Protein AF-A0A7G2JYJ2-F1 (afdb_monomer_lite)

Organism: NCBI:txid456482

Foldseek 3Di:
DDDDDDDPPPDDDDDDDPVVVVLVVPVVCPPPDPDCVSVVVVVVVVCCCVVVDDPDDDDDPVNVVPPPPPPPPVPVVPVVVD

pLDDT: mean 73.56, std 15.25, range [40.81, 96.5]

Structure (mmCIF, N/CA/C/O backbone):
data_AF-A0A7G2JYJ2-F1
#
_entry.id   AF-A0A7G2JYJ2-F1
#
loop_
_atom_site.group_PDB
_atom_site.id
_atom_site.type_symbol
_atom_site.label_atom_id
_atom_site.label_alt_id
_atom_site.label_comp_id
_atom_site.label_asym_id
_atom_site.label_entity_id
_atom_site.label_seq_id
_atom_site.pdbx_PDB_ins_code
_atom_site.Cartn_x
_atom_site.Cartn_y
_atom_site.Cartn_z
_atom_site.occupancy
_atom_site.B_iso_or_equiv
_atom_site.auth_seq_id
_atom_site.auth_comp_id
_atom_site.auth_asym_id
_atom_site.auth_atom_id
_atom_site.pdbx_PDB_model_num
ATOM 1 N N . MET A 1 1 ? 30.689 -22.967 -20.693 1.00 40.81 1 MET A N 1
ATOM 2 C CA . MET A 1 1 ? 30.538 -22.374 -19.346 1.00 40.81 1 MET A CA 1
ATOM 3 C C . MET A 1 1 ? 29.044 -22.209 -19.111 1.00 40.81 1 MET A C 1
ATOM 5 O O . MET A 1 1 ? 28.400 -21.525 -19.890 1.00 40.81 1 MET A O 1
ATOM 9 N N . SER A 1 2 ? 28.470 -22.969 -18.175 1.00 40.88 2 SER A N 1
ATOM 10 C CA . SER A 1 2 ? 27.019 -23.012 -17.942 1.00 40.88 2 SER A CA 1
ATOM 11 C C . SER A 1 2 ? 26.598 -21.781 -17.143 1.00 40.88 2 SER A C 1
ATOM 13 O O . SER A 1 2 ? 27.033 -21.626 -16.005 1.00 40.88 2 SER A O 1
ATOM 15 N N . GLY A 1 3 ? 25.793 -20.902 -17.743 1.00 48.09 3 GLY A N 1
ATOM 16 C CA . GLY A 1 3 ? 25.282 -19.697 -17.091 1.00 48.09 3 GLY A CA 1
ATOM 17 C C . GLY A 1 3 ? 24.420 -20.042 -15.878 1.00 48.09 3 GLY A C 1
ATOM 18 O O . GLY A 1 3 ? 23.485 -20.838 -15.972 1.00 48.09 3 GLY A O 1
ATOM 19 N N . VAL A 1 4 ? 24.748 -19.456 -14.728 1.00 55.94 4 VAL A N 1
ATOM 20 C CA . VAL A 1 4 ? 23.945 -19.561 -13.507 1.00 55.94 4 VAL A CA 1
ATOM 21 C C . VAL A 1 4 ? 22.674 -18.743 -13.713 1.00 55.94 4 VAL A C 1
ATOM 23 O O . VAL A 1 4 ? 22.717 -17.520 -13.812 1.00 55.94 4 VAL A O 1
ATOM 26 N N . LYS A 1 5 ? 21.530 -19.422 -13.804 1.00 57.34 5 LYS A 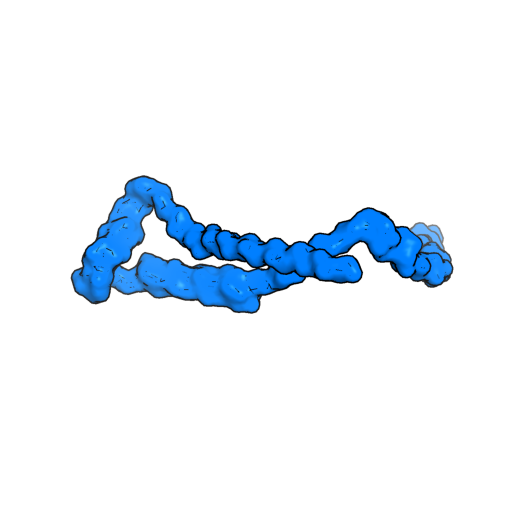N 1
ATOM 27 C CA . LYS A 1 5 ? 20.222 -18.781 -13.948 1.00 57.34 5 LYS A CA 1
ATOM 28 C C . LYS A 1 5 ? 19.730 -18.362 -12.560 1.00 57.34 5 LYS A C 1
ATOM 30 O O . LYS A 1 5 ? 19.121 -19.159 -11.850 1.00 57.34 5 LYS A O 1
ATOM 35 N N . PHE A 1 6 ? 20.028 -17.131 -12.149 1.00 50.53 6 PHE A N 1
ATOM 36 C CA . PHE A 1 6 ? 19.443 -16.552 -10.939 1.00 50.53 6 PHE A CA 1
ATOM 37 C C . PHE A 1 6 ? 17.968 -16.241 -11.198 1.00 50.53 6 PHE A C 1
ATOM 39 O O . PHE A 1 6 ? 17.637 -15.325 -11.943 1.00 50.53 6 PHE A O 1
ATOM 46 N N . THR A 1 7 ? 17.068 -17.016 -10.595 1.00 52.62 7 THR A N 1
ATOM 47 C CA . THR A 1 7 ? 15.641 -16.681 -10.563 1.00 52.62 7 THR A CA 1
ATOM 48 C C . THR A 1 7 ? 15.349 -15.995 -9.232 1.00 52.62 7 THR A C 1
ATOM 50 O O . THR A 1 7 ? 15.030 -16.652 -8.239 1.00 52.62 7 THR A O 1
ATOM 53 N N . THR A 1 8 ? 15.488 -14.675 -9.165 1.00 49.78 8 THR A N 1
ATOM 54 C CA . THR A 1 8 ? 14.954 -13.918 -8.032 1.00 49.78 8 THR A CA 1
ATOM 55 C C . THR A 1 8 ? 13.437 -13.873 -8.187 1.00 49.78 8 THR A C 1
ATOM 57 O O . THR A 1 8 ? 12.886 -13.152 -9.015 1.00 49.78 8 THR A O 1
ATOM 60 N N . LYS A 1 9 ? 12.720 -14.685 -7.404 1.00 48.50 9 LYS A N 1
ATOM 61 C CA . LYS A 1 9 ? 11.292 -14.448 -7.177 1.00 48.50 9 LYS A CA 1
ATOM 62 C C . LYS A 1 9 ? 11.195 -13.184 -6.320 1.00 48.50 9 LYS A C 1
ATOM 64 O O . LYS A 1 9 ? 11.197 -13.267 -5.095 1.00 48.50 9 LYS A O 1
ATOM 69 N N . SER A 1 10 ? 11.175 -12.015 -6.952 1.00 55.28 10 SER A N 1
ATOM 70 C CA . SER A 1 10 ? 10.843 -10.771 -6.261 1.00 55.28 10 SER A CA 1
ATOM 71 C C . SER A 1 10 ? 9.393 -10.881 -5.797 1.00 55.28 10 SER A C 1
ATOM 73 O O . SER A 1 10 ? 8.468 -10.863 -6.607 1.00 55.28 10 SER A O 1
ATOM 75 N N . ALA A 1 11 ? 9.186 -11.083 -4.497 1.00 55.03 11 ALA A N 1
ATOM 76 C CA . ALA A 1 11 ? 7.861 -10.998 -3.908 1.00 55.03 11 ALA A CA 1
ATOM 77 C C . ALA A 1 11 ? 7.454 -9.520 -3.899 1.00 55.03 11 ALA A C 1
ATOM 79 O O . ALA A 1 11 ? 7.948 -8.739 -3.091 1.00 55.03 11 ALA A O 1
ATOM 80 N N . VAL A 1 12 ? 6.588 -9.134 -4.833 1.00 66.00 12 VAL A N 1
ATOM 81 C CA . VAL A 1 12 ? 5.957 -7.813 -4.857 1.00 66.00 12 VAL A CA 1
ATOM 82 C C . VAL A 1 12 ? 4.630 -7.947 -4.111 1.00 66.00 12 VAL A C 1
ATOM 84 O O . VAL A 1 12 ? 3.817 -8.804 -4.450 1.00 66.00 12 VAL A O 1
ATOM 87 N N . GLY A 1 13 ? 4.424 -7.153 -3.062 1.00 80.75 13 GLY A N 1
ATOM 88 C CA . GLY A 1 13 ? 3.205 -7.177 -2.255 1.00 80.75 13 GLY A CA 1
ATOM 89 C C . GLY A 1 13 ? 2.918 -5.809 -1.651 1.00 80.75 13 GLY A C 1
ATOM 90 O O . GLY A 1 13 ? 3.840 -5.049 -1.358 1.00 80.75 13 GLY A O 1
ATOM 91 N N . ILE A 1 14 ? 1.636 -5.490 -1.482 1.00 87.62 14 ILE A N 1
ATOM 92 C CA . ILE A 1 14 ? 1.200 -4.225 -0.884 1.00 87.62 14 ILE A CA 1
ATOM 93 C C . ILE A 1 14 ? 1.183 -4.390 0.639 1.00 87.62 14 ILE A C 1
ATOM 95 O O . ILE A 1 14 ? 0.461 -5.233 1.172 1.00 87.62 14 ILE A O 1
ATOM 99 N N . LEU A 1 15 ? 1.984 -3.588 1.341 1.00 90.94 15 LEU A N 1
ATOM 100 C CA . LEU A 1 15 ? 2.015 -3.550 2.803 1.00 90.94 15 LEU A CA 1
ATOM 101 C C . LEU A 1 15 ? 1.065 -2.465 3.314 1.00 90.94 15 LEU A C 1
ATOM 103 O O . LEU A 1 15 ? 1.147 -1.314 2.892 1.00 90.94 15 LEU A O 1
ATOM 107 N N . LEU A 1 16 ? 0.186 -2.832 4.246 1.00 92.06 16 LEU A N 1
ATOM 108 C CA . LEU A 1 16 ? -0.764 -1.910 4.867 1.00 92.06 16 LEU A CA 1
ATOM 109 C C . LEU A 1 16 ? -0.306 -1.543 6.276 1.00 92.06 16 LEU A C 1
ATOM 111 O O . LEU A 1 16 ? 0.127 -2.401 7.049 1.00 92.06 16 LEU A O 1
ATOM 115 N N . HIS A 1 17 ? -0.439 -0.267 6.626 1.00 94.25 17 HIS A N 1
ATOM 116 C CA . HIS A 1 17 ? -0.176 0.196 7.983 1.00 94.25 17 HIS A CA 1
ATOM 117 C C . HIS A 1 17 ? -1.397 -0.049 8.879 1.00 94.25 17 HIS A C 1
ATOM 119 O O . HIS A 1 17 ? -2.536 0.133 8.450 1.00 94.25 17 HIS A O 1
ATOM 125 N N . SER A 1 18 ? -1.181 -0.405 10.148 1.00 93.12 18 SER A N 1
ATOM 126 C CA . SER A 1 18 ? -2.260 -0.752 11.089 1.00 93.12 18 SER A CA 1
ATOM 127 C C . SER A 1 18 ? -3.259 0.384 11.341 1.00 93.12 18 SER A C 1
ATOM 129 O O . SER A 1 18 ? -4.409 0.120 11.682 1.00 93.12 18 SER A O 1
ATOM 131 N N . SER A 1 19 ? -2.855 1.642 11.132 1.00 96.50 19 SER A N 1
ATOM 132 C CA . SER A 1 19 ? -3.749 2.803 11.248 1.00 96.50 19 SER A CA 1
ATOM 133 C C . SER A 1 19 ? -4.796 2.896 10.135 1.00 96.50 19 SER A C 1
ATOM 135 O O . SER A 1 19 ? -5.746 3.664 10.266 1.00 96.50 19 SER A O 1
ATOM 137 N N . GLN A 1 20 ? -4.663 2.132 9.048 1.00 92.38 20 GLN A N 1
ATOM 138 C CA . GLN A 1 20 ? -5.620 2.098 7.938 1.00 92.38 20 GLN A CA 1
ATOM 139 C C . GLN A 1 20 ? -6.835 1.220 8.289 1.00 92.38 20 GLN A C 1
ATOM 141 O O . GLN A 1 20 ? -7.198 0.305 7.552 1.00 92.38 20 GLN A O 1
ATOM 146 N N . ALA A 1 21 ? -7.457 1.475 9.443 1.00 92.94 21 ALA A N 1
ATOM 147 C CA . ALA A 1 21 ? -8.485 0.616 10.032 1.00 92.94 21 ALA A CA 1
ATOM 148 C C . ALA A 1 21 ? -9.692 0.399 9.102 1.00 92.94 21 ALA A C 1
ATOM 150 O O . ALA A 1 21 ? -10.174 -0.727 8.983 1.00 92.94 21 ALA A O 1
ATOM 151 N N . THR A 1 22 ? -10.136 1.445 8.396 1.00 90.81 22 THR A N 1
ATOM 152 C CA . THR A 1 22 ? -11.243 1.367 7.428 1.00 90.81 22 THR A CA 1
ATOM 153 C C . THR A 1 22 ? -10.909 0.445 6.257 1.00 90.81 22 THR A C 1
ATOM 155 O O . THR A 1 22 ? -11.663 -0.484 5.984 1.00 90.81 22 THR A O 1
ATOM 158 N N . LEU A 1 23 ? -9.746 0.635 5.625 1.00 89.44 23 LEU A N 1
ATOM 159 C CA . LEU A 1 23 ? -9.286 -0.197 4.509 1.00 89.44 23 LEU A CA 1
ATOM 160 C C . LEU A 1 23 ? -9.095 -1.659 4.939 1.00 89.44 23 LEU A C 1
ATOM 162 O O . LEU A 1 23 ? -9.526 -2.584 4.255 1.00 89.44 23 LEU A O 1
ATOM 166 N N . ILE A 1 24 ? -8.498 -1.879 6.114 1.00 92.25 24 ILE A N 1
ATOM 167 C CA . ILE A 1 24 ? -8.322 -3.219 6.687 1.00 92.25 24 ILE A CA 1
ATOM 168 C C . ILE A 1 24 ? -9.682 -3.884 6.943 1.00 92.25 24 ILE A C 1
ATOM 170 O O . ILE A 1 24 ? -9.839 -5.075 6.673 1.00 92.25 24 ILE A O 1
ATOM 174 N N . SER A 1 25 ? -10.666 -3.139 7.454 1.00 90.31 25 SER A N 1
ATOM 175 C CA . SER A 1 25 ? -12.019 -3.654 7.679 1.00 90.31 25 SER A CA 1
ATOM 176 C C . SER A 1 25 ? -12.703 -4.041 6.366 1.00 90.31 25 SER A C 1
ATOM 178 O O . SER A 1 25 ? -13.259 -5.137 6.277 1.00 90.31 25 SER A O 1
ATOM 180 N N . GLN A 1 26 ? -12.598 -3.195 5.336 1.00 90.25 26 GLN A N 1
ATOM 181 C CA . GLN A 1 26 ? -13.140 -3.464 4.001 1.00 90.25 26 GLN A CA 1
ATOM 182 C C . GLN A 1 26 ? -12.553 -4.752 3.409 1.00 90.25 26 GLN A C 1
ATOM 184 O O . GLN A 1 26 ? -13.299 -5.631 2.986 1.00 90.25 26 GLN A O 1
ATOM 189 N N . LEU A 1 27 ? -11.228 -4.922 3.467 1.00 88.94 27 LEU A N 1
ATOM 190 C CA . LEU A 1 27 ? -10.551 -6.111 2.936 1.00 88.94 27 LEU A CA 1
ATOM 191 C C . LEU A 1 27 ? -10.894 -7.398 3.696 1.00 88.94 27 LEU A C 1
ATOM 193 O O . LEU A 1 27 ? -10.991 -8.461 3.089 1.00 88.94 27 LEU A O 1
ATOM 197 N N . ARG A 1 28 ? -11.090 -7.329 5.018 1.00 89.50 28 ARG A N 1
ATOM 198 C CA . ARG A 1 28 ? -11.444 -8.507 5.834 1.00 89.50 28 ARG A CA 1
ATOM 199 C C . ARG A 1 28 ? -12.868 -9.001 5.601 1.00 89.50 28 ARG A C 1
ATOM 201 O O . ARG A 1 28 ? -13.119 -10.188 5.788 1.00 89.50 28 ARG A O 1
ATOM 208 N N . HIS A 1 29 ? -13.781 -8.106 5.239 1.00 87.00 29 HIS A N 1
ATOM 209 C CA . HIS A 1 29 ? -15.200 -8.422 5.069 1.00 87.00 29 HIS A CA 1
ATOM 210 C C . HIS A 1 29 ? -15.637 -8.448 3.603 1.00 87.00 29 HIS A C 1
ATOM 212 O O . HIS A 1 29 ? -16.811 -8.693 3.329 1.00 87.00 29 HIS A O 1
ATOM 218 N N . PHE A 1 30 ? -14.714 -8.242 2.659 1.00 78.50 30 PHE A N 1
ATOM 219 C CA . PHE A 1 30 ? -14.987 -8.344 1.231 1.00 78.50 30 PHE A CA 1
ATOM 220 C C . PHE A 1 30 ? -15.555 -9.733 0.874 1.00 78.50 30 PHE A C 1
ATOM 222 O O . PHE A 1 30 ? -15.041 -10.745 1.361 1.00 78.50 30 PHE A O 1
ATOM 229 N N . PRO A 1 31 ? -16.609 -9.826 0.038 1.00 78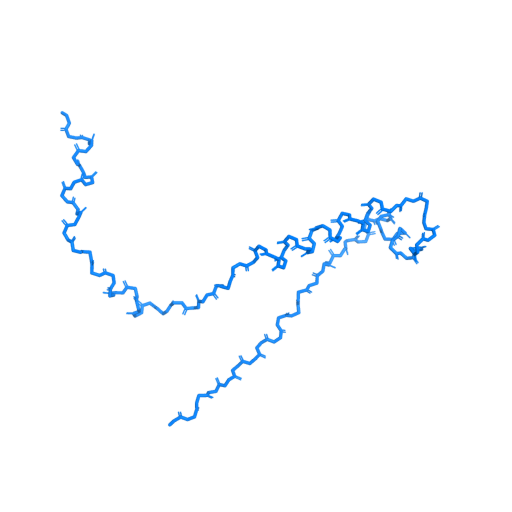.69 31 PRO A N 1
ATOM 230 C CA . PRO A 1 31 ? -17.288 -8.752 -0.705 1.00 78.69 31 PRO A CA 1
ATOM 231 C C . PRO A 1 31 ? -18.484 -8.110 0.028 1.00 78.69 31 PRO A C 1
ATOM 233 O O . PRO A 1 31 ? -19.244 -7.371 -0.579 1.00 78.69 31 PRO A O 1
ATOM 236 N N . LYS A 1 32 ? -18.709 -8.420 1.310 1.00 76.94 32 LYS A N 1
ATOM 237 C CA . LYS A 1 32 ? -19.879 -7.964 2.089 1.00 76.94 32 LYS A CA 1
ATOM 238 C C . LYS A 1 32 ? -19.628 -6.689 2.905 1.00 76.94 32 LYS A C 1
ATOM 240 O O . LYS A 1 32 ? -20.446 -6.363 3.759 1.00 76.94 32 LYS A O 1
ATOM 245 N N . ALA A 1 33 ? -18.492 -6.022 2.713 1.00 75.12 33 ALA A N 1
ATOM 246 C CA . ALA A 1 33 ? -18.244 -4.721 3.324 1.00 75.12 33 ALA A CA 1
ATOM 247 C C . ALA A 1 33 ? -19.188 -3.667 2.719 1.00 75.12 33 ALA A C 1
ATOM 249 O O . ALA A 1 33 ? -19.567 -3.791 1.559 1.00 75.12 33 ALA A O 1
ATOM 250 N N . ASP A 1 34 ? -19.530 -2.625 3.485 1.00 69.00 34 ASP A N 1
ATOM 251 C CA . ASP A 1 34 ? -20.466 -1.573 3.045 1.00 69.00 34 ASP A CA 1
ATOM 252 C C . ASP A 1 34 ? -20.005 -0.826 1.775 1.00 69.00 34 ASP A C 1
ATOM 254 O O . ASP A 1 34 ? -20.832 -0.255 1.069 1.00 69.00 34 ASP A O 1
ATOM 258 N N . HIS A 1 35 ? -18.698 -0.841 1.481 1.00 77.44 35 HIS A N 1
ATOM 259 C CA . HIS A 1 35 ? -18.069 -0.166 0.342 1.00 77.44 35 HIS A CA 1
ATOM 260 C C . HIS A 1 35 ? -16.915 -1.005 -0.244 1.00 77.44 35 HIS A C 1
ATOM 262 O O . HIS A 1 35 ? -16.152 -1.615 0.517 1.00 77.44 35 HIS A O 1
ATOM 268 N N . ASP A 1 36 ? -16.755 -0.995 -1.571 1.00 78.38 36 ASP A N 1
ATOM 269 C CA . ASP A 1 36 ? -15.704 -1.669 -2.356 1.00 78.38 36 ASP A CA 1
ATOM 270 C C . ASP A 1 36 ? -14.575 -0.732 -2.835 1.00 78.38 36 ASP A C 1
ATOM 272 O O . ASP A 1 36 ? -13.565 -1.208 -3.354 1.00 78.38 36 ASP A O 1
ATOM 276 N N . ASP A 1 37 ? -14.669 0.572 -2.546 1.00 85.38 37 ASP A N 1
ATOM 277 C CA . ASP A 1 37 ? -13.708 1.602 -2.980 1.00 85.38 37 ASP A CA 1
ATOM 278 C C . ASP A 1 37 ? -12.240 1.281 -2.625 1.00 85.38 37 ASP A C 1
ATOM 280 O O . ASP A 1 37 ? -11.316 1.556 -3.391 1.00 85.38 37 ASP A O 1
ATOM 284 N N . GLY A 1 38 ? -12.001 0.713 -1.437 1.00 86.88 38 GLY A N 1
ATOM 285 C CA . GLY A 1 38 ? -10.661 0.368 -0.951 1.00 86.88 38 GLY A CA 1
ATOM 286 C C . GLY A 1 38 ? -10.031 -0.811 -1.705 1.00 86.88 38 GLY A C 1
ATOM 287 O O . GLY A 1 38 ? -8.933 -0.662 -2.248 1.00 86.88 38 GLY A O 1
ATOM 288 N N . PRO A 1 39 ? -10.694 -1.982 -1.745 1.00 88.56 39 PRO A N 1
ATOM 289 C CA . PRO A 1 39 ? -10.298 -3.103 -2.595 1.00 88.56 39 PRO A CA 1
ATOM 290 C C . PRO A 1 39 ? -10.091 -2.722 -4.073 1.00 88.56 39 PRO A C 1
ATOM 292 O O . PRO A 1 39 ? -9.065 -3.100 -4.643 1.00 88.56 39 PRO A O 1
ATOM 295 N N . ASP A 1 40 ? -10.986 -1.925 -4.666 1.00 88.94 40 ASP A N 1
ATOM 296 C CA . ASP A 1 40 ? -10.890 -1.511 -6.075 1.00 88.94 40 ASP A CA 1
ATOM 297 C C . ASP A 1 40 ? -9.691 -0.595 -6.339 1.00 88.94 40 ASP A C 1
ATOM 299 O O . ASP A 1 40 ? -8.950 -0.785 -7.310 1.00 88.94 40 ASP A O 1
ATOM 303 N N . ALA A 1 41 ? -9.428 0.359 -5.442 1.00 89.50 41 ALA A N 1
ATOM 304 C CA . ALA A 1 41 ? -8.248 1.214 -5.538 1.00 89.50 41 ALA A CA 1
ATOM 305 C C . ALA A 1 41 ? -6.942 0.403 -5.461 1.00 89.50 41 ALA A C 1
ATOM 307 O O . ALA A 1 41 ? -5.980 0.705 -6.174 1.00 89.50 41 ALA A O 1
ATOM 308 N N . LEU A 1 42 ? -6.901 -0.642 -4.626 1.00 91.62 42 LEU A N 1
ATOM 309 C CA . LEU A 1 42 ? -5.744 -1.535 -4.537 1.00 91.62 42 LEU A CA 1
ATOM 310 C C . LEU A 1 42 ? -5.564 -2.377 -5.802 1.00 91.62 42 LEU A C 1
ATOM 312 O O . LEU A 1 42 ? -4.428 -2.545 -6.248 1.00 91.62 42 LEU A O 1
ATOM 316 N N . GLU A 1 43 ? -6.648 -2.856 -6.411 1.00 91.56 43 GLU A N 1
ATOM 317 C CA . GLU A 1 43 ? -6.597 -3.574 -7.688 1.00 91.56 43 GLU A CA 1
ATOM 318 C C . GLU A 1 43 ? -6.082 -2.667 -8.815 1.00 91.56 43 GLU A C 1
ATOM 320 O O . GLU A 1 43 ? -5.189 -3.057 -9.571 1.00 91.56 43 GLU A O 1
ATOM 325 N N . MET A 1 44 ? -6.570 -1.425 -8.900 1.00 92.88 44 MET A N 1
ATOM 326 C CA . MET A 1 44 ? -6.064 -0.440 -9.863 1.00 92.88 44 MET A CA 1
ATOM 327 C C . MET A 1 44 ? -4.575 -0.146 -9.650 1.00 92.88 44 MET A C 1
ATOM 329 O O . MET A 1 44 ? -3.801 -0.139 -10.610 1.00 92.88 44 MET A O 1
ATOM 333 N N . LEU A 1 45 ? -4.156 0.068 -8.399 1.00 89.62 45 LEU A N 1
ATOM 334 C CA . LEU A 1 45 ? -2.754 0.305 -8.056 1.00 89.62 45 LEU A CA 1
ATOM 335 C C . LEU A 1 45 ? -1.878 -0.882 -8.463 1.00 89.62 45 LEU A C 1
ATOM 337 O O . LEU A 1 45 ? -0.836 -0.688 -9.087 1.00 89.62 45 LEU A O 1
ATOM 341 N N . TRP A 1 46 ? -2.304 -2.101 -8.134 1.00 90.12 46 TRP A N 1
ATOM 342 C CA . TRP A 1 46 ? -1.574 -3.318 -8.465 1.00 90.12 46 TRP A CA 1
ATOM 343 C C . TRP A 1 46 ? -1.439 -3.506 -9.976 1.00 90.12 46 TRP A C 1
ATOM 345 O O . TRP A 1 46 ? -0.336 -3.746 -10.469 1.00 90.12 46 TRP A O 1
ATOM 355 N N . ARG A 1 47 ? -2.531 -3.322 -10.727 1.00 89.56 47 ARG A N 1
ATOM 356 C CA . ARG A 1 47 ? -2.513 -3.380 -12.195 1.00 89.56 47 ARG A CA 1
ATOM 357 C C . ARG A 1 47 ? -1.537 -2.382 -12.793 1.00 89.56 47 ARG A C 1
ATOM 359 O O . ARG A 1 47 ? -0.774 -2.756 -13.676 1.00 89.56 47 ARG A O 1
ATOM 366 N N . ASN A 1 48 ? -1.522 -1.151 -12.291 1.00 87.94 48 ASN A N 1
ATOM 367 C CA . ASN A 1 48 ? -0.581 -0.134 -12.750 1.00 87.94 48 ASN A CA 1
ATOM 368 C C . ASN A 1 48 ? 0.863 -0.478 -12.364 1.00 87.94 48 ASN A C 1
ATOM 370 O O . ASN A 1 48 ? 1.761 -0.331 -13.184 1.00 87.94 48 ASN A O 1
ATOM 374 N N . ALA A 1 49 ? 1.108 -0.978 -11.153 1.00 85.81 49 ALA A N 1
ATOM 375 C CA . ALA A 1 49 ? 2.450 -1.354 -10.712 1.00 85.81 49 ALA A CA 1
ATOM 376 C C . ALA A 1 49 ? 3.025 -2.525 -11.529 1.00 85.81 49 ALA A C 1
ATOM 378 O O . ALA A 1 49 ? 4.190 -2.498 -11.926 1.00 85.81 49 ALA A O 1
ATOM 379 N N . VAL A 1 50 ? 2.210 -3.541 -11.822 1.00 84.19 50 VAL A N 1
ATOM 380 C CA . VAL A 1 50 ? 2.626 -4.698 -12.630 1.00 84.19 50 VAL A CA 1
ATOM 381 C C . VAL A 1 50 ? 2.690 -4.350 -14.118 1.00 84.19 50 VAL A C 1
ATOM 383 O O . VAL A 1 50 ? 3.613 -4.783 -14.795 1.00 84.19 50 VAL A O 1
ATOM 386 N N . GLY A 1 51 ? 1.743 -3.563 -14.629 1.00 83.19 51 GLY A N 1
ATOM 387 C CA . GLY A 1 51 ? 1.667 -3.201 -16.046 1.00 83.19 51 GLY A CA 1
ATOM 388 C C . GLY A 1 51 ? 2.672 -2.133 -16.481 1.00 83.19 51 GLY A C 1
ATOM 389 O O . GLY A 1 51 ? 3.115 -2.158 -17.625 1.00 83.19 51 GLY A O 1
ATOM 390 N N . SER A 1 52 ? 3.052 -1.221 -15.582 1.00 79.12 52 SER A N 1
ATOM 391 C CA . SER A 1 52 ? 3.960 -0.102 -15.877 1.00 79.12 52 SER A CA 1
ATOM 392 C C . SER A 1 52 ? 5.371 -0.289 -15.316 1.00 79.12 52 SER A C 1
ATOM 394 O O . SER A 1 52 ? 6.187 0.627 -15.411 1.00 79.12 52 SER A O 1
ATOM 396 N N . SER A 1 53 ? 5.690 -1.442 -14.718 1.00 73.00 53 SER A N 1
ATOM 397 C CA . SER A 1 53 ? 7.061 -1.717 -14.285 1.00 73.00 53 SER A CA 1
ATOM 398 C C . SER A 1 53 ? 7.923 -2.098 -15.487 1.00 73.00 53 SER A C 1
ATOM 400 O O . SER A 1 53 ? 7.714 -3.121 -16.135 1.00 73.00 53 SER A O 1
ATOM 402 N N . ALA A 1 54 ? 8.912 -1.259 -15.795 1.00 70.69 54 ALA A N 1
ATOM 403 C CA . ALA A 1 54 ? 9.952 -1.615 -16.746 1.00 70.69 54 ALA A CA 1
ATOM 404 C C . ALA A 1 54 ? 10.909 -2.623 -16.099 1.00 70.69 54 ALA A C 1
ATOM 406 O O . ALA A 1 54 ? 11.269 -2.493 -14.924 1.00 70.69 54 ALA A O 1
ATOM 407 N N . ALA A 1 55 ? 11.346 -3.618 -16.871 1.00 66.88 55 ALA A N 1
ATOM 408 C CA . ALA A 1 55 ? 12.470 -4.444 -16.466 1.00 66.88 55 ALA A CA 1
ATOM 409 C C . ALA A 1 55 ? 13.716 -3.551 -16.438 1.00 66.88 55 ALA A C 1
ATOM 411 O O . ALA A 1 55 ? 14.211 -3.140 -17.482 1.00 66.88 55 ALA A O 1
ATOM 412 N N . ILE A 1 56 ? 14.193 -3.218 -15.239 1.00 70.56 56 ILE A N 1
ATOM 413 C CA . ILE A 1 56 ? 15.500 -2.585 -15.084 1.00 70.56 56 I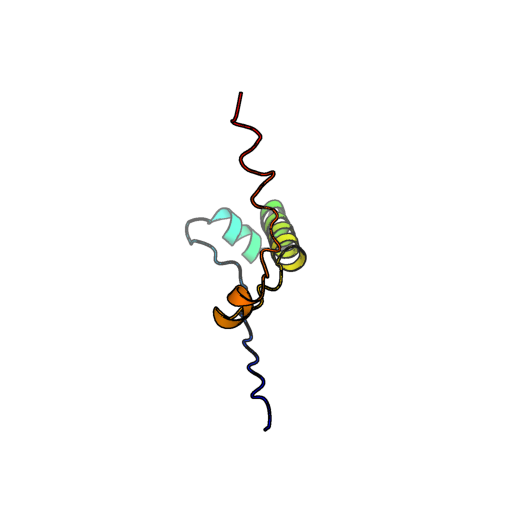LE A CA 1
ATOM 414 C C . ILE A 1 56 ? 16.525 -3.694 -15.283 1.00 70.56 56 ILE A C 1
ATOM 416 O O . ILE A 1 56 ? 16.700 -4.556 -14.417 1.00 70.56 56 ILE A O 1
ATOM 420 N N . GLU A 1 57 ? 17.155 -3.705 -16.451 1.00 77.00 57 GLU A N 1
ATOM 421 C CA . GLU A 1 57 ? 18.324 -4.536 -16.686 1.00 77.00 57 GLU A CA 1
ATOM 422 C C . GLU A 1 57 ? 19.553 -3.903 -16.036 1.00 77.00 57 GLU A C 1
ATOM 424 O O . GLU A 1 57 ? 19.700 -2.682 -15.962 1.00 77.00 57 GLU A O 1
ATOM 429 N N . TRP A 1 58 ? 20.419 -4.752 -15.494 1.00 76.69 58 TRP A N 1
ATOM 430 C CA . TRP A 1 58 ? 21.663 -4.291 -14.904 1.00 76.69 58 TRP A CA 1
ATOM 431 C C . TRP A 1 58 ? 22.646 -4.005 -16.037 1.00 76.69 58 TRP A C 1
ATOM 433 O O . TRP A 1 58 ? 23.074 -4.936 -16.718 1.00 76.69 58 TRP A O 1
ATOM 443 N N . ILE A 1 59 ? 22.997 -2.737 -16.229 1.00 74.75 59 ILE A N 1
ATOM 444 C CA . ILE A 1 59 ? 24.026 -2.327 -17.185 1.00 74.75 59 ILE A CA 1
ATOM 445 C C . ILE A 1 59 ? 25.339 -2.206 -16.416 1.00 74.75 59 ILE A C 1
ATOM 447 O O . ILE A 1 59 ? 25.439 -1.456 -15.443 1.00 74.75 59 ILE A O 1
ATOM 451 N N . GLY A 1 60 ? 26.330 -3.001 -16.818 1.00 77.69 60 GLY A N 1
ATOM 452 C CA . GLY A 1 60 ? 2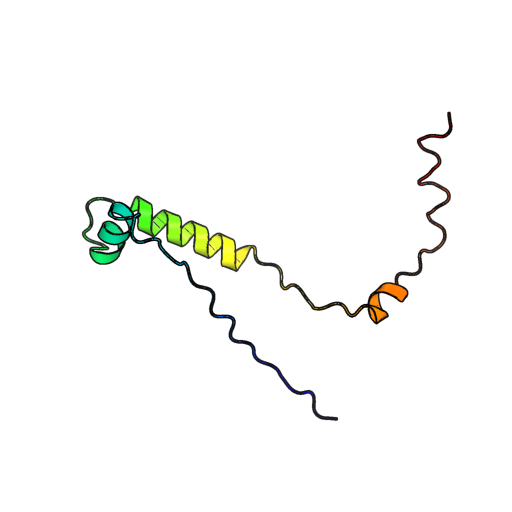7.676 -2.913 -16.266 1.00 77.69 60 GLY A CA 1
ATOM 453 C C . GLY A 1 60 ? 28.338 -1.585 -16.624 1.00 77.69 60 GLY A C 1
ATOM 454 O O . GLY A 1 60 ? 28.096 -1.037 -17.696 1.00 77.69 60 GLY A O 1
ATOM 455 N N . LEU A 1 61 ? 29.188 -1.060 -15.734 1.00 72.19 61 LEU A N 1
ATOM 456 C CA . LEU A 1 61 ? 29.954 0.166 -16.006 1.00 72.19 61 LEU A CA 1
ATOM 457 C C . LEU A 1 61 ? 30.866 0.022 -17.239 1.00 72.19 61 LEU A C 1
ATOM 459 O O . LEU A 1 61 ? 31.175 1.015 -17.882 1.00 72.19 61 LEU A O 1
ATOM 463 N N . ASP A 1 62 ? 31.256 -1.207 -17.579 1.00 74.56 62 ASP A N 1
ATOM 464 C CA . ASP A 1 62 ? 32.015 -1.561 -18.782 1.00 74.56 62 ASP A CA 1
ATOM 465 C C . ASP A 1 62 ? 31.212 -1.389 -20.081 1.00 74.56 62 ASP A C 1
ATOM 467 O O . ASP A 1 62 ? 31.789 -1.092 -21.120 1.00 74.56 62 ASP A O 1
ATOM 471 N N . GLN A 1 63 ? 29.886 -1.535 -20.027 1.00 67.38 63 GLN A N 1
ATOM 472 C CA . GLN A 1 63 ? 28.997 -1.368 -21.184 1.00 67.38 63 GLN A CA 1
ATOM 473 C C . GLN A 1 63 ? 28.656 0.102 -21.467 1.00 67.38 63 GLN A C 1
ATOM 475 O O . GLN A 1 63 ? 28.149 0.419 -22.539 1.00 67.38 63 GLN A O 1
ATOM 480 N N . LEU A 1 64 ? 28.935 1.000 -20.519 1.00 66.44 64 LEU A N 1
ATOM 481 C CA . LEU A 1 64 ? 28.683 2.438 -20.642 1.00 66.44 64 LEU A CA 1
ATOM 482 C C . LEU A 1 64 ? 29.812 3.176 -21.385 1.00 66.44 64 LEU A C 1
ATOM 484 O O . LEU A 1 64 ? 29.567 4.232 -21.954 1.00 66.44 64 LEU A O 1
ATOM 488 N N . ASP A 1 65 ? 31.016 2.593 -21.425 1.00 64.31 65 ASP A N 1
ATOM 489 C CA . ASP A 1 65 ? 32.206 3.114 -22.127 1.00 64.31 65 ASP A CA 1
ATOM 490 C C . ASP A 1 65 ? 32.132 2.917 -23.657 1.00 64.31 65 ASP A C 1
ATOM 492 O O . ASP A 1 65 ? 32.956 3.419 -24.407 1.00 64.31 65 ASP A O 1
ATOM 496 N N . THR A 1 66 ? 31.139 2.155 -24.139 1.00 58.16 66 THR A N 1
ATOM 497 C CA . THR A 1 66 ? 30.916 1.884 -25.574 1.00 58.16 66 THR A CA 1
ATOM 498 C C . THR A 1 66 ? 29.829 2.774 -26.186 1.00 58.16 66 THR A C 1
ATOM 500 O O . THR A 1 66 ? 29.517 2.627 -27.367 1.00 58.16 66 THR A O 1
ATOM 503 N N . PHE A 1 67 ? 29.231 3.694 -25.418 1.00 58.03 67 PHE A N 1
ATOM 504 C CA . PHE A 1 67 ? 28.489 4.798 -26.023 1.00 58.03 67 PHE A CA 1
ATOM 505 C C . PHE A 1 67 ? 29.529 5.760 -26.598 1.00 58.03 67 PHE A C 1
ATOM 507 O O . PHE A 1 67 ? 29.966 6.69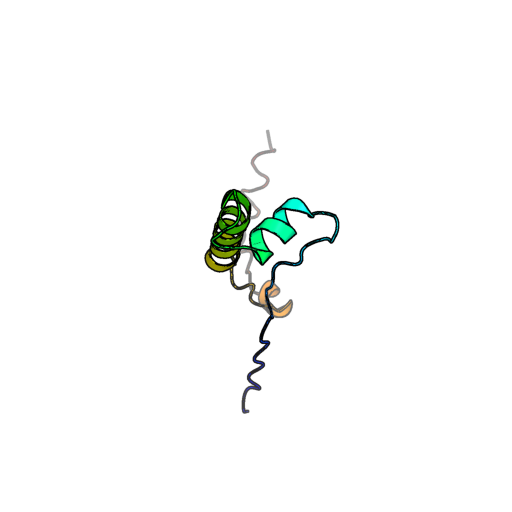3 -25.930 1.00 58.03 67 PHE A O 1
ATOM 514 N N . ASP A 1 68 ? 29.997 5.426 -27.800 1.00 57.09 68 ASP A N 1
ATOM 515 C CA . ASP A 1 68 ? 30.846 6.267 -28.628 1.00 57.09 68 ASP A CA 1
ATOM 516 C C . ASP A 1 68 ? 30.088 7.587 -28.790 1.00 57.09 68 ASP A C 1
ATOM 518 O O . ASP A 1 68 ? 29.071 7.659 -29.485 1.00 57.09 68 ASP A O 1
ATOM 522 N N . VAL A 1 69 ? 30.512 8.609 -28.047 1.00 56.44 69 VAL A N 1
ATOM 523 C CA . VAL A 1 69 ? 30.092 9.985 -28.290 1.00 56.44 69 VAL A CA 1
ATOM 524 C C . VAL A 1 69 ? 30.781 10.351 -29.599 1.00 56.44 69 VAL A C 1
ATOM 526 O O . VAL A 1 69 ? 31.874 10.909 -29.598 1.00 56.44 69 VAL A O 1
ATOM 529 N N . GLU A 1 70 ? 30.208 9.914 -30.721 1.00 55.41 70 GLU A N 1
ATOM 530 C CA . GLU A 1 70 ? 30.599 10.390 -32.041 1.00 55.41 70 GLU A CA 1
ATOM 531 C C . GLU A 1 70 ? 30.292 11.890 -32.069 1.00 55.41 70 GLU A C 1
ATOM 533 O O . GLU A 1 70 ? 29.161 12.262 -32.338 1.00 55.41 70 GLU A O 1
ATOM 538 N N . ASP A 1 71 ? 31.263 12.728 -31.695 1.00 57.25 71 ASP A N 1
ATOM 539 C CA . ASP A 1 71 ? 31.412 14.156 -32.017 1.00 57.25 71 ASP A CA 1
ATOM 540 C C . ASP A 1 71 ? 30.116 15.023 -32.146 1.00 57.25 71 ASP A C 1
ATOM 542 O O . ASP A 1 71 ? 30.084 15.968 -32.930 1.00 57.25 71 ASP A O 1
ATOM 546 N N . GLU A 1 72 ? 29.052 14.771 -31.370 1.00 54.69 72 GLU A N 1
ATOM 547 C CA . GLU A 1 72 ? 27.821 15.599 -31.280 1.00 54.69 72 GLU A CA 1
ATOM 548 C C . GLU A 1 72 ? 27.916 16.654 -30.146 1.00 54.69 72 GLU A C 1
ATOM 550 O O . GLU A 1 72 ? 26.920 17.160 -29.626 1.00 54.69 72 GLU A O 1
ATOM 555 N N . ASP A 1 73 ? 29.136 16.987 -29.709 1.00 55.69 73 ASP A N 1
ATOM 556 C CA . ASP A 1 73 ? 29.384 18.034 -28.704 1.00 55.69 73 ASP A CA 1
ATOM 557 C C . ASP A 1 73 ? 29.538 19.440 -29.324 1.00 55.69 73 ASP A C 1
ATOM 559 O O . ASP A 1 73 ? 29.516 20.447 -28.602 1.00 55.69 73 ASP A O 1
ATOM 563 N N . ASP A 1 74 ? 29.670 19.548 -30.653 1.00 57.31 74 ASP A N 1
ATOM 564 C CA . ASP A 1 74 ? 29.881 20.836 -31.334 1.00 57.31 74 ASP A CA 1
ATOM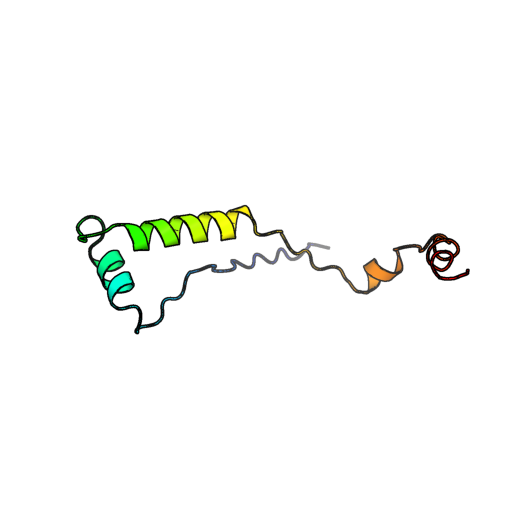 565 C C . ASP A 1 74 ? 28.584 21.660 -31.483 1.00 57.31 74 ASP A C 1
ATOM 567 O O . ASP A 1 74 ? 28.621 22.896 -31.525 1.00 57.31 74 ASP A O 1
ATOM 571 N N . ASP A 1 75 ? 27.417 21.018 -31.498 1.00 61.38 75 ASP A N 1
ATOM 572 C CA . ASP A 1 75 ? 26.106 21.651 -31.647 1.00 61.38 75 ASP A CA 1
ATOM 573 C C . ASP A 1 75 ? 25.385 21.909 -30.313 1.00 61.38 75 ASP A C 1
ATOM 575 O O . ASP A 1 75 ? 24.616 22.873 -30.222 1.00 61.38 75 ASP A O 1
ATOM 579 N N . LEU A 1 76 ? 25.699 21.188 -29.231 1.00 60.91 76 LEU A N 1
ATOM 580 C CA . LEU A 1 76 ? 25.035 21.384 -27.932 1.00 60.91 76 LEU A CA 1
ATOM 581 C C . LEU A 1 76 ? 25.404 22.716 -27.244 1.00 60.91 76 LEU A C 1
ATOM 583 O O . LEU A 1 76 ? 24.571 23.331 -26.571 1.00 60.91 76 LEU A O 1
ATOM 587 N N . TYR A 1 77 ? 26.628 23.215 -27.445 1.00 57.44 77 TYR A N 1
ATOM 588 C CA . TYR A 1 77 ? 27.080 24.498 -26.880 1.00 57.44 77 TYR A CA 1
ATOM 589 C C . TYR A 1 77 ? 26.789 25.719 -27.762 1.00 57.44 77 TYR A C 1
ATOM 591 O O . TYR A 1 77 ? 27.023 26.856 -27.339 1.00 57.44 77 TYR A O 1
ATOM 599 N N . SER A 1 78 ? 26.245 25.518 -28.962 1.00 64.38 78 SER A N 1
ATOM 600 C CA . SER A 1 78 ? 25.929 26.612 -29.886 1.00 64.38 78 SER A CA 1
ATOM 601 C C . SER A 1 78 ? 24.726 27.460 -29.436 1.00 64.38 78 SER A C 1
ATOM 603 O O . SER A 1 78 ? 24.671 28.648 -29.739 1.00 64.38 78 SER A O 1
ATOM 605 N N . PHE A 1 79 ? 23.820 26.902 -28.621 1.00 63.78 79 PHE A N 1
ATOM 606 C CA . PHE A 1 79 ? 22.623 27.587 -28.104 1.00 63.78 79 PHE A CA 1
ATOM 607 C C . PHE A 1 79 ? 22.919 28.782 -27.173 1.00 63.78 79 PHE A C 1
ATOM 609 O O . PHE A 1 79 ? 22.088 29.674 -27.037 1.00 63.78 79 PHE A O 1
ATOM 616 N N . TRP A 1 80 ? 24.090 28.823 -26.530 1.00 68.19 80 TRP A N 1
ATOM 617 C CA . TRP A 1 80 ? 24.463 29.889 -25.582 1.00 68.19 80 TRP A CA 1
ATOM 618 C C . TRP A 1 80 ? 25.511 30.857 -26.135 1.00 68.19 80 TRP A C 1
ATOM 620 O O . TRP A 1 80 ? 26.067 31.661 -25.383 1.00 68.19 80 TRP A O 1
ATOM 630 N N . ARG A 1 81 ? 25.830 30.749 -27.426 1.00 59.00 81 ARG A N 1
ATOM 631 C CA . ARG A 1 81 ? 26.880 31.528 -28.077 1.00 59.00 81 ARG A CA 1
ATOM 632 C C . ARG A 1 81 ? 26.252 32.575 -29.002 1.00 59.00 81 ARG A C 1
ATOM 634 O O . ARG A 1 81 ? 26.398 32.487 -30.215 1.00 59.00 81 ARG A O 1
ATOM 641 N N . ASP A 1 82 ? 25.562 33.538 -28.392 1.00 55.53 82 ASP A N 1
ATOM 642 C CA . ASP A 1 82 ? 25.164 34.818 -29.004 1.00 55.53 82 ASP A CA 1
ATOM 643 C C . ASP A 1 82 ? 26.178 35.924 -28.659 1.00 55.53 82 ASP A C 1
ATOM 645 O O . ASP A 1 82 ? 26.572 36.026 -27.470 1.00 55.53 82 ASP A O 1
#

Sequence (82 aa):
MSGVKFTTKSAVGILLHSSQATLISQLRHFPKADHDDGPDALEMLWRNAVGSSAAIEWIGLDQLDTFDVEDEDDDLYSFWRD

Secondary structure (DSSP, 8-state):
-------------PPPPTT-HHHHHHHHHTTSSS--HHHHHHHHHHHHHHHS--------HHHHTT----STHHHHTGGG--

Radius of gyration: 24.26 Å; chains: 1; bounding box: 53×58×43 Å